Protein AF-G8C880-F1 (afdb_monomer_lite)

Sequence (135 aa):
APTHWAAADLFRANFPAVDLDPDVLYVDAGRILTSAGASAGVDLCLHMVQRDHGAAAAANAAKMAVAPLHRSGGQAQFIIRNQPPASVIGEKTHLSEVLVWIEQNAHRELTLSDIADHAATSIRTLNRRFQAETG

Structure (mmCIF, N/CA/C/O backbone):
data_AF-G8C880-F1
#
_entry.id   AF-G8C880-F1
#
loop_
_atom_site.group_PDB
_atom_site.id
_atom_site.type_symbol
_atom_site.label_atom_id
_atom_site.label_alt_id
_atom_site.label_comp_id
_atom_site.label_asym_id
_atom_site.label_entity_id
_atom_site.label_seq_id
_atom_site.pdbx_PDB_ins_code
_atom_site.Cartn_x
_atom_site.Cartn_y
_atom_site.Cartn_z
_atom_site.occupancy
_atom_site.B_iso_or_equiv
_atom_site.auth_seq_id
_atom_site.auth_comp_id
_atom_site.auth_asym_id
_atom_site.auth_atom_id
_atom_site.pdbx_PDB_model_num
ATOM 1 N N . ALA A 1 1 ? 0.483 -8.484 -4.801 1.00 89.12 1 ALA A N 1
ATOM 2 C CA . ALA A 1 1 ? 0.021 -7.185 -5.342 1.00 89.12 1 ALA A CA 1
ATOM 3 C C . ALA A 1 1 ? -0.899 -6.528 -4.320 1.00 89.12 1 ALA A C 1
ATOM 5 O O . ALA A 1 1 ? -1.662 -7.263 -3.702 1.00 89.12 1 ALA A O 1
ATOM 6 N N . PRO A 1 2 ? -0.849 -5.202 -4.123 1.00 92.69 2 PRO A N 1
ATOM 7 C CA . PRO A 1 2 ? -1.768 -4.507 -3.242 1.00 92.69 2 PRO A CA 1
ATOM 8 C C . PRO A 1 2 ? -3.050 -4.081 -3.950 1.00 92.69 2 PRO A C 1
ATOM 10 O O . PRO A 1 2 ? -3.131 -4.025 -5.177 1.00 92.69 2 PRO A O 1
ATOM 13 N N . THR A 1 3 ? -4.048 -3.752 -3.139 1.00 91.44 3 THR A N 1
ATOM 14 C CA . THR A 1 3 ? -5.278 -3.073 -3.549 1.00 91.44 3 THR A CA 1
ATOM 15 C C . THR A 1 3 ? -5.744 -2.166 -2.414 1.00 91.44 3 THR A C 1
ATOM 17 O O . THR A 1 3 ? -5.234 -2.247 -1.292 1.00 91.44 3 THR A O 1
ATOM 20 N N . HIS A 1 4 ? -6.715 -1.302 -2.688 1.00 91.69 4 HIS A N 1
ATOM 21 C CA . HIS A 1 4 ? -7.321 -0.486 -1.644 1.00 91.69 4 HIS A CA 1
ATOM 22 C C . HIS A 1 4 ? -7.975 -1.382 -0.595 1.00 91.69 4 HIS A C 1
ATOM 24 O O . HIS A 1 4 ? -8.730 -2.287 -0.951 1.00 91.69 4 HIS A O 1
ATOM 30 N N . TRP A 1 5 ? -7.721 -1.117 0.689 1.00 87.38 5 TRP A N 1
ATOM 31 C CA . TRP A 1 5 ? -8.193 -1.957 1.799 1.00 87.38 5 TRP A CA 1
ATOM 32 C C . TRP A 1 5 ? -9.698 -2.263 1.719 1.00 87.38 5 TRP A C 1
ATOM 34 O O . TRP A 1 5 ? -10.103 -3.412 1.861 1.00 87.38 5 TRP A O 1
ATOM 44 N N . ALA A 1 6 ? -10.520 -1.266 1.371 1.00 87.56 6 ALA A N 1
ATOM 45 C CA . ALA A 1 6 ? -11.974 -1.420 1.246 1.00 87.56 6 ALA A CA 1
ATOM 46 C C . ALA A 1 6 ? -12.413 -2.393 0.132 1.00 87.56 6 ALA A C 1
ATOM 48 O O . ALA A 1 6 ? -13.550 -2.853 0.124 1.00 87.56 6 ALA A O 1
ATOM 49 N N . ALA A 1 7 ? -11.530 -2.696 -0.821 1.00 89.25 7 ALA A N 1
ATOM 50 C CA . ALA A 1 7 ? -11.781 -3.623 -1.919 1.00 89.25 7 ALA A CA 1
ATOM 51 C C . ALA A 1 7 ? -11.085 -4.981 -1.724 1.00 89.25 7 ALA A C 1
ATOM 53 O O . ALA A 1 7 ? -11.239 -5.851 -2.579 1.00 89.25 7 ALA A O 1
ATOM 54 N N . ALA A 1 8 ? -10.323 -5.184 -0.642 1.00 90.44 8 ALA A N 1
ATOM 55 C CA . ALA A 1 8 ? -9.471 -6.361 -0.469 1.00 90.44 8 ALA A CA 1
ATOM 56 C C . ALA A 1 8 ? -10.259 -7.680 -0.494 1.00 90.44 8 ALA A C 1
ATOM 58 O O . ALA A 1 8 ? -9.868 -8.616 -1.192 1.00 90.44 8 ALA A O 1
ATOM 59 N N . ASP A 1 9 ? -11.399 -7.743 0.196 1.00 89.62 9 ASP A N 1
ATOM 60 C CA . ASP A 1 9 ? -12.213 -8.963 0.257 1.00 89.62 9 ASP A CA 1
ATOM 61 C C . ASP A 1 9 ? -12.887 -9.274 -1.079 1.00 89.62 9 ASP A C 1
ATOM 63 O O . ASP A 1 9 ? -12.847 -10.412 -1.552 1.00 89.62 9 ASP A O 1
ATOM 67 N N . LEU A 1 10 ? -13.428 -8.246 -1.739 1.00 92.94 10 LEU A N 1
ATOM 68 C CA . LEU A 1 10 ? -13.996 -8.382 -3.079 1.00 92.94 10 LEU A CA 1
ATOM 69 C C . LEU A 1 10 ? -12.929 -8.817 -4.092 1.00 92.94 10 LEU A C 1
ATOM 71 O O . LEU A 1 10 ? -13.195 -9.649 -4.961 1.00 92.94 10 LEU A O 1
ATOM 75 N N . PHE A 1 11 ? -11.719 -8.269 -3.989 1.00 93.62 11 PHE A N 1
ATOM 76 C CA . PHE A 1 11 ? -10.603 -8.634 -4.852 1.00 93.62 11 PHE A CA 1
ATOM 77 C C . PHE A 1 11 ? -10.203 -10.095 -4.634 1.00 93.62 11 PHE A C 1
ATOM 79 O O . PHE A 1 11 ? -10.073 -10.840 -5.601 1.00 93.62 11 PHE A O 1
ATOM 86 N N . ARG A 1 12 ? -10.079 -10.530 -3.376 1.00 93.50 12 ARG A N 1
ATOM 87 C CA . ARG A 1 12 ? -9.735 -11.915 -3.028 1.00 93.50 12 ARG A CA 1
ATOM 88 C C . ARG A 1 12 ? -10.770 -12.914 -3.549 1.00 93.50 12 ARG A C 1
ATOM 90 O O . ARG A 1 12 ? -10.390 -13.967 -4.051 1.00 93.50 12 ARG A O 1
ATOM 97 N N . ALA A 1 13 ? -12.056 -12.571 -3.474 1.00 94.12 13 ALA A N 1
ATOM 98 C CA . ALA A 1 13 ? -13.135 -13.418 -3.978 1.00 94.12 13 ALA A CA 1
ATOM 99 C C . ALA A 1 13 ? -13.106 -13.570 -5.510 1.00 94.12 13 ALA A C 1
ATOM 101 O O . ALA A 1 13 ? -13.308 -14.667 -6.025 1.00 94.12 13 ALA A O 1
ATOM 102 N N . ASN A 1 14 ? -12.839 -12.482 -6.238 1.00 97.38 14 ASN A N 1
ATOM 103 C CA . ASN A 1 14 ? -12.864 -12.483 -7.704 1.00 97.38 14 ASN A CA 1
ATOM 104 C C . ASN A 1 14 ? -11.539 -12.926 -8.345 1.00 97.38 14 ASN A C 1
ATOM 106 O O . ASN A 1 14 ? -11.538 -13.411 -9.476 1.00 97.38 14 ASN A O 1
ATOM 110 N N . PHE A 1 15 ? -10.415 -12.771 -7.643 1.00 95.19 15 PHE A N 1
ATOM 111 C CA . PHE A 1 15 ? -9.071 -13.042 -8.157 1.00 95.19 15 PHE A CA 1
ATOM 112 C C . PHE A 1 15 ? -8.254 -13.925 -7.195 1.00 95.19 15 PHE A C 1
ATOM 114 O O . PHE A 1 15 ? -7.172 -13.525 -6.762 1.00 95.19 15 PHE A O 1
ATOM 121 N N . PRO A 1 16 ? -8.715 -15.150 -6.875 1.00 95.50 16 PRO A N 1
ATOM 122 C CA . PRO A 1 16 ? -8.092 -15.998 -5.850 1.00 95.50 16 PRO A CA 1
ATOM 123 C C . PRO A 1 16 ? -6.674 -16.476 -6.202 1.00 95.50 16 PRO A C 1
ATOM 125 O O . PRO A 1 16 ? -5.938 -16.914 -5.326 1.00 95.50 16 PRO A O 1
ATOM 128 N N . ALA A 1 17 ? -6.283 -16.407 -7.478 1.00 95.88 17 ALA A N 1
ATOM 129 C CA . ALA A 1 17 ? -4.940 -16.766 -7.931 1.00 95.88 17 ALA A CA 1
ATOM 130 C C . ALA A 1 17 ? -3.904 -15.643 -7.733 1.00 95.88 17 ALA A C 1
ATOM 132 O O . ALA A 1 17 ? -2.713 -15.868 -7.940 1.00 95.88 17 ALA A O 1
ATOM 133 N N . VAL A 1 18 ? -4.339 -14.428 -7.382 1.00 93.25 18 VAL A N 1
ATOM 134 C CA . VAL A 1 18 ? -3.431 -13.311 -7.114 1.00 93.25 18 VAL A CA 1
ATOM 135 C C . VAL A 1 18 ? -2.988 -13.377 -5.659 1.00 93.25 18 VAL A C 1
ATOM 137 O O . VAL A 1 18 ? -3.818 -13.349 -4.754 1.00 93.25 18 VAL A O 1
ATOM 140 N N . ASP A 1 19 ? -1.675 -13.395 -5.441 1.00 92.50 19 ASP A N 1
ATOM 141 C CA . ASP A 1 19 ? -1.085 -13.191 -4.120 1.00 92.50 19 ASP A CA 1
ATOM 142 C C . ASP A 1 19 ? -1.326 -11.739 -3.678 1.00 92.50 19 ASP A C 1
ATOM 144 O O . ASP A 1 19 ? -0.641 -10.809 -4.124 1.00 92.50 19 ASP A O 1
ATOM 148 N N . LEU A 1 20 ? -2.404 -11.526 -2.923 1.00 92.31 20 LEU A N 1
ATOM 149 C CA . LEU A 1 20 ? -2.863 -10.212 -2.489 1.00 92.31 20 LEU A CA 1
ATOM 150 C C . LEU A 1 20 ? -2.229 -9.847 -1.145 1.00 92.31 20 LEU A C 1
ATOM 152 O O . LEU A 1 20 ? -2.484 -10.511 -0.143 1.00 92.31 20 LEU A O 1
ATOM 156 N N . ASP A 1 21 ? -1.525 -8.717 -1.121 1.00 89.75 21 ASP A N 1
ATOM 157 C CA . ASP A 1 21 ? -0.987 -8.108 0.096 1.00 89.75 21 ASP A CA 1
ATOM 158 C C . ASP A 1 21 ? -1.644 -6.731 0.305 1.00 89.75 21 ASP A C 1
ATOM 160 O O . ASP A 1 21 ? -1.243 -5.753 -0.332 1.00 89.75 21 ASP A O 1
ATOM 164 N N . PRO A 1 22 ? -2.706 -6.631 1.126 1.00 83.38 22 PRO A N 1
ATOM 165 C CA . PRO A 1 22 ? -3.390 -5.366 1.377 1.00 83.38 22 PRO A CA 1
ATOM 166 C C . PRO A 1 22 ? -2.624 -4.454 2.351 1.00 83.38 22 PRO A C 1
AT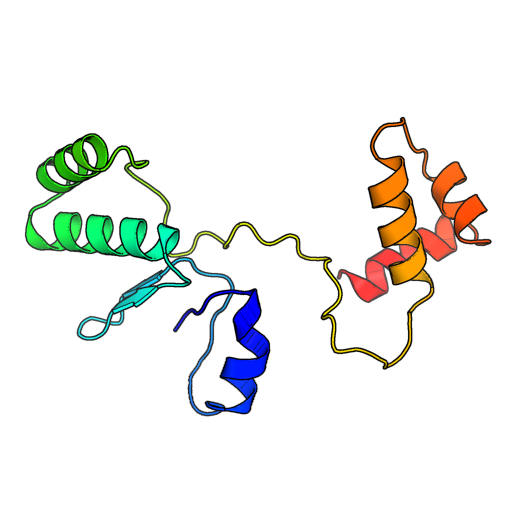OM 168 O O . PRO A 1 22 ? -3.020 -3.304 2.533 1.00 83.38 22 PRO A O 1
ATOM 171 N N . ASP A 1 23 ? -1.539 -4.924 2.968 1.00 83.19 23 ASP A N 1
ATOM 172 C CA . ASP A 1 23 ? -0.799 -4.193 3.997 1.00 83.19 23 ASP A CA 1
ATOM 173 C C . ASP A 1 23 ? 0.393 -3.405 3.431 1.00 83.19 23 ASP A C 1
ATOM 175 O O . ASP A 1 23 ? 1.196 -2.877 4.195 1.00 83.19 23 ASP A O 1
ATOM 179 N N . VAL A 1 24 ? 0.508 -3.2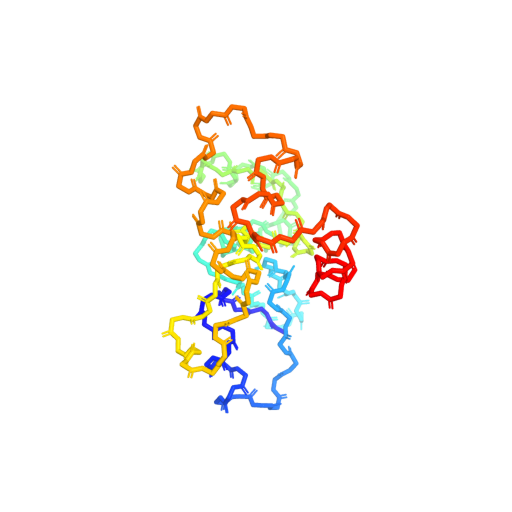62 2.108 1.00 87.44 24 VAL A N 1
ATOM 180 C CA . VAL A 1 24 ? 1.572 -2.475 1.461 1.00 87.44 24 VAL A CA 1
ATOM 181 C C . VAL A 1 24 ? 0.997 -1.381 0.564 1.00 87.44 24 VAL A C 1
ATOM 183 O O . VAL A 1 24 ? -0.050 -1.551 -0.061 1.00 87.44 24 VAL A O 1
ATOM 186 N N . LEU A 1 25 ? 1.674 -0.232 0.485 1.00 89.81 25 LEU A N 1
ATOM 187 C CA . LEU A 1 25 ? 1.258 0.887 -0.369 1.00 89.81 25 LEU A CA 1
ATOM 188 C C . LEU A 1 25 ? 1.456 0.563 -1.849 1.00 89.81 25 LEU A C 1
ATOM 190 O O . LEU A 1 25 ? 0.587 0.846 -2.671 1.00 89.81 25 LEU A O 1
ATOM 194 N N . TYR A 1 26 ? 2.589 -0.029 -2.207 1.00 92.88 26 TYR A N 1
ATOM 195 C CA . TYR A 1 26 ? 2.854 -0.447 -3.576 1.00 92.88 26 TYR A CA 1
ATOM 196 C C . TYR A 1 26 ? 3.827 -1.620 -3.619 1.00 92.88 26 TYR A C 1
ATOM 198 O O . TYR A 1 26 ? 4.631 -1.822 -2.711 1.00 92.88 26 TYR A O 1
ATOM 206 N N . VAL A 1 27 ? 3.771 -2.371 -4.715 1.00 93.88 27 VAL A N 1
ATOM 207 C CA . VAL A 1 27 ? 4.704 -3.454 -5.028 1.00 93.88 27 VAL A CA 1
ATOM 208 C C . VAL A 1 27 ? 5.329 -3.185 -6.387 1.00 93.88 27 VAL A C 1
ATOM 210 O O . VAL A 1 27 ? 4.620 -2.935 -7.366 1.00 93.88 27 VAL A O 1
ATOM 213 N N . ASP A 1 28 ? 6.654 -3.284 -6.441 1.00 93.81 28 ASP A N 1
ATOM 214 C CA . ASP A 1 28 ? 7.433 -3.292 -7.676 1.00 93.81 28 ASP A CA 1
ATOM 215 C C . ASP A 1 28 ? 7.839 -4.732 -8.016 1.00 93.81 28 ASP A C 1
ATOM 217 O O . ASP A 1 28 ? 8.726 -5.300 -7.381 1.00 93.81 28 ASP A O 1
ATOM 221 N N . ALA A 1 29 ? 7.179 -5.332 -9.013 1.00 92.38 29 ALA A N 1
ATOM 222 C CA . ALA A 1 29 ? 7.512 -6.660 -9.538 1.00 92.38 29 ALA A CA 1
ATOM 223 C C . ALA A 1 29 ? 8.348 -6.568 -10.833 1.00 92.38 29 ALA A C 1
ATOM 225 O O . ALA A 1 29 ? 8.239 -7.397 -11.743 1.00 92.38 29 ALA A O 1
ATOM 226 N N . GLY A 1 30 ? 9.157 -5.516 -10.964 1.00 91.94 30 GLY A N 1
ATOM 227 C CA . GLY A 1 30 ? 10.023 -5.262 -12.107 1.00 91.94 30 GLY A CA 1
ATOM 228 C C . GLY A 1 30 ? 9.263 -4.685 -13.297 1.00 91.94 30 GLY A C 1
ATOM 229 O O . GLY A 1 30 ? 9.382 -3.500 -13.585 1.00 91.94 30 GLY A O 1
ATOM 230 N N . ARG A 1 31 ? 8.513 -5.526 -14.021 1.00 93.62 31 ARG A N 1
ATOM 231 C CA . ARG A 1 31 ? 7.758 -5.110 -15.223 1.00 93.62 31 ARG A CA 1
ATOM 232 C C . ARG A 1 31 ? 6.364 -4.581 -14.918 1.00 93.62 31 ARG A C 1
ATOM 234 O O . ARG A 1 31 ? 5.810 -3.842 -15.724 1.00 93.62 31 ARG A O 1
ATOM 241 N N . ILE A 1 32 ? 5.781 -5.026 -13.810 1.00 93.88 32 ILE A N 1
ATOM 242 C CA . ILE A 1 32 ? 4.439 -4.647 -13.384 1.00 93.88 32 ILE A CA 1
ATOM 243 C C . ILE A 1 32 ? 4.565 -4.059 -11.991 1.00 93.88 32 ILE A C 1
ATOM 245 O O . ILE A 1 32 ? 5.116 -4.682 -11.085 1.00 93.88 32 ILE A O 1
ATOM 249 N N . LEU A 1 33 ? 4.059 -2.845 -11.848 1.00 95.00 33 LEU A N 1
ATOM 250 C CA . LEU A 1 33 ? 4.033 -2.118 -10.598 1.00 95.00 33 LEU A CA 1
ATOM 251 C C . LEU A 1 33 ? 2.570 -1.874 -10.237 1.00 95.00 33 LEU A C 1
ATOM 253 O O . LEU A 1 33 ? 1.754 -1.559 -11.102 1.00 95.00 33 LEU A O 1
ATOM 257 N N . THR A 1 34 ? 2.227 -2.077 -8.971 1.00 94.62 34 THR A N 1
ATOM 258 C CA . THR A 1 34 ? 0.838 -2.015 -8.488 1.00 94.62 34 THR A CA 1
ATOM 259 C C . THR A 1 34 ? 0.780 -1.220 -7.196 1.00 94.62 34 THR A C 1
ATOM 261 O O . THR A 1 34 ? 1.689 -1.331 -6.377 1.00 94.62 34 THR A O 1
ATOM 264 N N . SER A 1 35 ? -0.268 -0.416 -7.009 1.00 94.38 35 SER A N 1
ATOM 265 C CA . SER A 1 35 ? -0.464 0.405 -5.812 1.00 94.38 35 SER A CA 1
ATOM 266 C C . SER A 1 35 ? -1.817 0.141 -5.156 1.00 94.38 35 SER A C 1
ATOM 268 O O . SER A 1 35 ? -2.772 -0.303 -5.790 1.00 94.38 35 SER A O 1
ATOM 270 N N . ALA A 1 36 ? -1.901 0.453 -3.868 1.00 91.25 36 ALA A N 1
ATOM 271 C CA . ALA A 1 36 ? -3.079 0.271 -3.038 1.00 91.25 36 ALA A CA 1
ATOM 272 C C . ALA A 1 36 ? -4.169 1.344 -3.227 1.00 91.25 36 ALA A C 1
ATOM 274 O O . ALA A 1 36 ? -5.151 1.368 -2.495 1.00 91.25 36 ALA A O 1
ATOM 275 N N . GLY A 1 37 ? -4.019 2.279 -4.166 1.00 88.88 37 GLY A N 1
ATOM 276 C CA . GLY A 1 37 ? -5.002 3.341 -4.393 1.00 88.88 37 GLY A CA 1
ATOM 277 C C . GLY A 1 37 ? -4.373 4.668 -4.795 1.00 88.88 37 GLY A C 1
ATOM 278 O O . GLY A 1 37 ? -3.201 4.724 -5.155 1.00 88.88 37 GLY A O 1
ATOM 279 N N . ALA A 1 38 ? -5.158 5.747 -4.730 1.00 88.69 38 ALA A N 1
ATOM 280 C CA . ALA A 1 38 ? -4.783 7.047 -5.292 1.00 88.69 38 ALA A CA 1
ATOM 281 C C . ALA A 1 38 ? -3.500 7.630 -4.674 1.00 88.69 38 ALA A C 1
ATOM 283 O O . ALA A 1 38 ? -2.530 7.869 -5.389 1.00 88.69 38 ALA A O 1
ATOM 284 N N . SER A 1 39 ? -3.453 7.807 -3.348 1.00 89.50 39 SER A N 1
ATOM 285 C CA . SER A 1 39 ? -2.267 8.365 -2.678 1.00 89.50 39 SER A CA 1
ATOM 286 C C . SER A 1 39 ? -1.053 7.443 -2.793 1.00 89.50 39 SER A C 1
ATOM 288 O O . SER A 1 39 ? 0.040 7.906 -3.093 1.00 89.50 39 SER A O 1
ATOM 290 N N . ALA A 1 40 ? -1.256 6.132 -2.648 1.00 91.19 40 ALA A N 1
ATOM 291 C CA . ALA A 1 40 ? -0.195 5.146 -2.833 1.00 91.19 40 ALA A CA 1
ATOM 292 C C . ALA A 1 40 ? 0.313 5.077 -4.289 1.00 91.19 40 ALA A C 1
ATOM 294 O O . ALA A 1 40 ? 1.447 4.687 -4.546 1.00 91.19 40 ALA A O 1
ATOM 295 N N . GLY A 1 41 ? -0.515 5.480 -5.258 1.00 93.19 41 GLY A N 1
ATOM 296 C CA . GLY A 1 41 ? -0.121 5.672 -6.650 1.00 93.19 41 GLY A CA 1
ATOM 297 C C . GLY A 1 41 ? 0.851 6.837 -6.826 1.00 93.19 41 GLY A C 1
ATOM 298 O O . GLY A 1 41 ? 1.777 6.723 -7.620 1.00 93.19 41 GLY A O 1
ATOM 299 N N . VAL A 1 42 ? 0.710 7.917 -6.050 1.00 93.94 42 VAL A N 1
ATOM 300 C CA . VAL A 1 42 ? 1.705 9.005 -6.028 1.00 93.94 42 VAL A CA 1
ATOM 301 C C . VAL A 1 42 ? 3.035 8.489 -5.484 1.00 93.94 42 VAL A C 1
ATOM 303 O O . VAL A 1 42 ? 4.073 8.727 -6.100 1.00 93.94 42 VAL A O 1
ATOM 306 N N . ASP A 1 43 ? 2.996 7.723 -4.390 1.00 92.75 43 ASP A N 1
ATOM 307 C CA . ASP A 1 43 ? 4.185 7.084 -3.814 1.00 92.75 43 ASP A CA 1
ATOM 308 C C . ASP A 1 43 ? 4.883 6.172 -4.852 1.00 92.75 43 ASP A C 1
ATOM 310 O O . ASP A 1 43 ? 6.103 6.229 -5.019 1.00 92.75 43 ASP A O 1
ATOM 314 N N . LEU A 1 44 ? 4.107 5.401 -5.627 1.00 94.62 44 LEU A N 1
ATOM 315 C CA . LEU A 1 44 ? 4.615 4.553 -6.710 1.00 94.62 44 LEU A CA 1
ATOM 316 C C . LEU A 1 44 ? 5.231 5.354 -7.868 1.00 94.62 44 LEU A C 1
ATOM 318 O O . LEU A 1 44 ? 6.299 4.999 -8.363 1.00 94.62 44 LEU A O 1
ATOM 322 N N . CYS A 1 45 ? 4.598 6.451 -8.288 1.00 95.38 45 CYS A N 1
ATOM 323 C CA . CYS A 1 45 ? 5.149 7.337 -9.314 1.00 95.38 45 CYS A CA 1
ATOM 324 C C . CYS A 1 45 ? 6.493 7.936 -8.877 1.00 95.38 45 CYS A C 1
ATOM 326 O O . CYS A 1 45 ? 7.434 7.983 -9.668 1.00 95.38 45 CYS A O 1
ATOM 328 N N . LEU A 1 46 ? 6.610 8.368 -7.617 1.00 95.12 46 LEU A N 1
ATOM 329 C CA . LEU A 1 46 ? 7.866 8.900 -7.081 1.00 95.12 46 LEU A CA 1
ATOM 330 C C . LEU A 1 46 ? 8.954 7.822 -6.999 1.00 95.12 46 LEU A C 1
ATOM 332 O O . LEU A 1 46 ? 10.105 8.103 -7.338 1.00 95.12 46 LEU A O 1
ATOM 336 N N . HIS A 1 47 ? 8.591 6.586 -6.639 1.00 94.25 47 HIS A N 1
ATOM 337 C CA . HIS A 1 47 ? 9.491 5.428 -6.703 1.00 94.25 47 HIS A CA 1
ATOM 338 C C . HIS A 1 47 ? 10.011 5.182 -8.127 1.00 94.25 47 HIS A C 1
ATOM 340 O O . HIS A 1 47 ? 11.215 5.013 -8.319 1.00 94.25 47 HIS A O 1
ATOM 346 N N . MET A 1 48 ? 9.140 5.245 -9.140 1.00 95.62 48 MET A N 1
ATOM 347 C CA . MET A 1 48 ? 9.539 5.106 -10.548 1.00 95.62 48 MET A CA 1
ATOM 348 C C . MET A 1 48 ? 10.498 6.219 -10.985 1.00 95.62 48 MET A C 1
ATOM 350 O O . MET A 1 48 ? 11.565 5.932 -11.523 1.00 95.62 48 MET A O 1
ATOM 354 N N . VAL A 1 49 ? 10.184 7.485 -10.683 1.00 96.56 49 VAL A N 1
ATOM 355 C CA . VAL A 1 49 ? 11.080 8.614 -10.996 1.00 96.56 49 VAL A CA 1
ATOM 356 C C . VAL A 1 49 ? 12.436 8.439 -10.315 1.00 96.56 49 VAL A C 1
ATOM 358 O O . VAL A 1 49 ? 13.471 8.698 -10.926 1.00 96.56 49 VAL A O 1
ATOM 361 N N . GLN A 1 50 ? 12.460 7.979 -9.063 1.00 94.38 50 GLN A N 1
ATOM 362 C CA . GLN A 1 50 ? 13.708 7.725 -8.351 1.00 94.38 50 GLN A CA 1
ATOM 363 C C . GLN A 1 50 ? 14.529 6.612 -9.006 1.00 94.38 50 GLN A C 1
ATOM 365 O O . GLN A 1 50 ? 15.752 6.737 -9.093 1.00 94.38 50 GLN A O 1
ATOM 370 N N . ARG A 1 51 ? 13.876 5.541 -9.464 1.00 94.12 51 ARG A N 1
ATOM 371 C CA . ARG A 1 51 ? 14.524 4.409 -10.131 1.00 94.12 51 ARG A CA 1
ATOM 372 C C . ARG A 1 51 ? 15.110 4.799 -11.489 1.00 94.12 51 ARG A C 1
ATOM 374 O O . ARG A 1 51 ? 16.235 4.408 -11.789 1.00 94.12 51 ARG A O 1
ATOM 381 N N . ASP A 1 52 ? 14.380 5.595 -12.261 1.00 96.25 52 ASP A N 1
ATOM 382 C CA . ASP A 1 52 ? 14.739 5.920 -13.644 1.00 96.25 52 ASP A CA 1
ATOM 383 C C . ASP A 1 52 ? 15.649 7.155 -13.751 1.00 96.25 52 ASP A C 1
ATOM 385 O O . ASP A 1 52 ? 16.466 7.261 -14.668 1.00 96.25 52 ASP A O 1
ATOM 389 N N . HIS A 1 53 ? 15.534 8.095 -12.807 1.00 96.75 53 HIS A N 1
ATOM 390 C CA . HIS A 1 53 ? 16.183 9.411 -12.876 1.00 96.75 53 HIS A CA 1
ATOM 391 C C . HIS A 1 53 ? 16.939 9.811 -11.599 1.00 96.75 53 HIS A C 1
ATOM 393 O O . HIS A 1 53 ? 17.516 10.899 -11.527 1.00 96.75 53 HIS A O 1
ATOM 399 N N . GLY A 1 54 ? 16.973 8.940 -10.591 1.00 94.19 54 GLY A N 1
ATOM 400 C CA . GLY A 1 54 ? 17.710 9.152 -9.351 1.00 94.19 54 GLY A CA 1
ATOM 401 C C . GLY A 1 54 ? 16.989 10.022 -8.317 1.00 94.19 54 GLY A C 1
ATOM 402 O O . GLY A 1 54 ? 15.959 10.657 -8.558 1.00 94.19 54 GLY A O 1
ATOM 403 N N . ALA A 1 55 ? 17.571 10.070 -7.117 1.00 91.94 55 ALA A N 1
ATOM 404 C CA . ALA A 1 55 ? 16.953 10.689 -5.943 1.00 91.94 55 ALA A CA 1
ATOM 405 C C . ALA A 1 55 ? 16.694 12.200 -6.093 1.00 91.94 55 ALA A C 1
ATOM 407 O O . ALA A 1 55 ? 15.701 12.705 -5.574 1.00 91.94 55 ALA A O 1
ATOM 408 N N . ALA A 1 56 ? 17.551 12.931 -6.814 1.00 92.69 56 ALA A N 1
ATOM 409 C CA . ALA A 1 56 ? 17.385 14.374 -7.004 1.00 92.69 56 ALA A CA 1
ATOM 410 C C . ALA A 1 56 ? 16.144 14.710 -7.851 1.00 92.69 56 ALA A C 1
ATOM 412 O O . ALA A 1 56 ? 15.397 15.633 -7.515 1.00 92.69 56 ALA A O 1
ATOM 413 N N . ALA A 1 57 ? 15.895 13.937 -8.913 1.00 96.50 57 ALA A N 1
ATOM 414 C CA . ALA A 1 57 ? 14.714 14.096 -9.754 1.00 96.50 57 ALA A CA 1
ATOM 415 C C . ALA A 1 57 ? 13.433 13.761 -8.977 1.00 96.50 57 ALA A C 1
ATOM 417 O O . ALA A 1 57 ? 12.478 14.536 -9.009 1.00 96.50 57 ALA A O 1
ATOM 418 N N . ALA A 1 58 ? 13.443 12.670 -8.203 1.00 94.88 58 ALA A N 1
ATOM 419 C CA . ALA A 1 58 ? 12.320 12.291 -7.348 1.00 94.88 58 ALA A CA 1
ATOM 420 C C . ALA A 1 58 ? 12.020 13.344 -6.269 1.00 94.88 58 ALA A C 1
ATOM 422 O O . ALA A 1 58 ? 10.864 13.703 -6.060 1.00 94.88 58 ALA A O 1
ATOM 423 N N . ALA A 1 59 ? 13.056 13.913 -5.642 1.00 92.50 59 ALA A N 1
ATOM 424 C CA . ALA A 1 59 ? 12.912 15.001 -4.676 1.00 92.50 59 ALA A CA 1
ATOM 425 C C . ALA A 1 59 ? 12.276 16.256 -5.282 1.00 92.50 59 ALA A C 1
ATOM 427 O O . ALA A 1 59 ? 11.469 16.916 -4.626 1.00 92.50 59 ALA A O 1
ATOM 428 N N . ASN A 1 60 ? 12.617 16.589 -6.528 1.00 95.94 60 ASN A N 1
ATOM 429 C CA . ASN A 1 60 ? 11.978 17.693 -7.234 1.00 95.94 60 ASN A CA 1
ATOM 430 C C . ASN A 1 60 ? 10.514 17.371 -7.581 1.00 95.94 60 ASN A C 1
ATOM 432 O O . ASN A 1 60 ? 9.622 18.171 -7.306 1.00 95.94 60 ASN A O 1
ATOM 436 N N . ALA A 1 61 ? 10.252 16.173 -8.110 1.00 96.44 61 ALA A N 1
ATOM 437 C CA . ALA A 1 61 ? 8.904 15.721 -8.447 1.00 96.44 61 ALA A CA 1
ATOM 438 C C . ALA A 1 61 ? 7.970 15.712 -7.225 1.00 96.44 61 ALA A C 1
ATOM 440 O O . ALA A 1 61 ? 6.849 16.205 -7.314 1.00 96.44 61 ALA A O 1
ATOM 441 N N . ALA A 1 62 ? 8.446 15.244 -6.067 1.00 93.94 62 ALA A N 1
ATOM 442 C CA . ALA A 1 62 ? 7.676 15.242 -4.823 1.00 93.94 62 ALA A CA 1
ATOM 443 C C . ALA A 1 62 ? 7.273 16.661 -4.387 1.00 93.94 62 ALA A C 1
ATOM 445 O O . ALA A 1 62 ? 6.122 16.893 -4.024 1.00 93.94 62 ALA A O 1
ATOM 446 N N . LYS A 1 63 ? 8.192 17.634 -4.492 1.00 93.62 63 LYS A N 1
ATOM 447 C CA . LYS A 1 63 ? 7.899 19.048 -4.194 1.00 93.62 63 LYS A CA 1
ATOM 448 C C . LYS A 1 63 ? 6.832 19.613 -5.127 1.00 93.62 63 LYS A C 1
ATOM 450 O O . LYS A 1 63 ? 5.903 20.260 -4.657 1.00 93.62 63 LYS A O 1
ATOM 455 N N . MET A 1 64 ? 6.948 19.344 -6.428 1.00 96.19 64 MET A N 1
ATOM 456 C CA . MET A 1 64 ? 5.972 19.790 -7.429 1.00 96.19 64 MET A CA 1
ATOM 457 C C . MET A 1 64 ? 4.593 19.156 -7.220 1.00 96.19 64 MET A C 1
ATOM 459 O O . MET A 1 64 ? 3.578 19.814 -7.421 1.00 96.19 64 MET A O 1
ATOM 463 N N . ALA A 1 65 ? 4.559 17.896 -6.786 1.00 93.19 65 ALA A N 1
ATOM 464 C CA . ALA A 1 65 ? 3.333 17.169 -6.475 1.00 93.19 65 ALA A CA 1
ATOM 465 C C . ALA A 1 65 ? 2.747 17.511 -5.093 1.00 93.19 65 ALA A C 1
ATOM 467 O O . ALA A 1 65 ? 1.688 16.992 -4.750 1.00 93.19 65 ALA A O 1
ATOM 468 N N . VAL A 1 66 ? 3.422 18.351 -4.294 1.00 93.50 66 VAL A N 1
ATOM 469 C CA . VAL A 1 66 ? 3.053 18.654 -2.898 1.00 93.50 66 VAL A CA 1
ATOM 470 C C . VAL A 1 66 ? 2.858 17.360 -2.091 1.00 93.50 66 VAL A C 1
ATOM 472 O O . VAL A 1 66 ? 1.903 17.188 -1.337 1.00 93.50 66 VAL A O 1
ATOM 475 N N . ALA A 1 67 ? 3.779 16.418 -2.284 1.00 89.50 67 ALA A N 1
ATOM 476 C CA . ALA A 1 67 ? 3.741 15.090 -1.695 1.00 89.50 67 ALA A CA 1
ATOM 477 C C . ALA A 1 67 ? 4.970 14.850 -0.801 1.00 89.50 67 ALA A C 1
ATOM 479 O O . ALA A 1 67 ? 6.041 15.422 -1.045 1.00 89.50 67 ALA A O 1
ATOM 480 N N . PRO A 1 68 ? 4.858 13.999 0.235 1.00 83.56 68 PRO A N 1
ATOM 481 C CA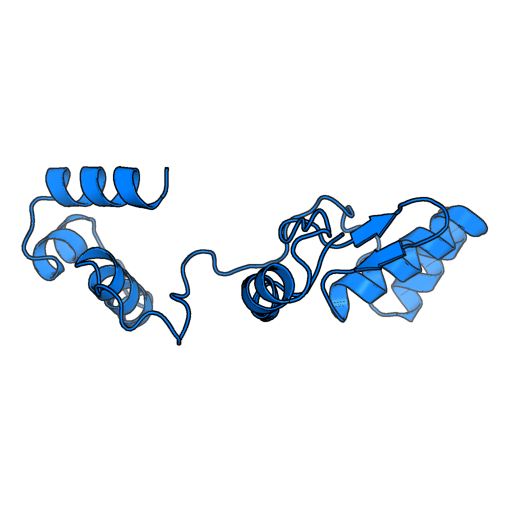 . PRO A 1 68 ? 6.022 13.560 0.991 1.00 83.56 68 PRO A CA 1
ATOM 482 C C . PRO A 1 68 ? 6.990 12.800 0.075 1.00 83.56 68 PRO A C 1
ATOM 484 O O . PRO A 1 68 ? 6.577 11.974 -0.731 1.00 83.56 68 PRO A O 1
ATOM 487 N N . LEU A 1 69 ? 8.292 13.061 0.217 1.00 73.25 69 LEU A N 1
ATOM 488 C CA . LEU A 1 69 ? 9.316 12.417 -0.613 1.00 73.25 69 LEU A CA 1
ATOM 489 C C . LEU A 1 69 ? 9.434 10.911 -0.350 1.00 73.25 69 LEU A C 1
ATOM 491 O O . LEU A 1 69 ? 9.777 10.157 -1.255 1.00 73.25 69 LEU A O 1
ATOM 495 N N . HIS A 1 70 ? 9.195 10.468 0.885 1.00 69.00 70 HIS A N 1
ATOM 496 C CA . HIS A 1 70 ? 9.373 9.067 1.233 1.00 69.00 70 HIS A CA 1
ATOM 497 C C . HIS A 1 70 ? 8.237 8.539 2.098 1.00 69.00 70 HIS A C 1
ATOM 499 O O . HIS A 1 70 ? 8.084 8.909 3.262 1.00 69.00 70 HIS A O 1
ATOM 505 N N . ARG A 1 71 ? 7.492 7.611 1.509 1.00 73.12 71 ARG A N 1
ATOM 506 C CA . ARG A 1 71 ? 6.719 6.582 2.194 1.00 73.12 71 ARG A CA 1
ATOM 507 C C . ARG A 1 71 ? 7.190 5.269 1.590 1.00 73.12 71 ARG A C 1
ATOM 509 O O . ARG A 1 71 ? 7.147 5.102 0.370 1.00 73.12 71 ARG A O 1
ATOM 516 N N . SER A 1 72 ? 7.767 4.392 2.405 1.00 70.81 72 SER A N 1
ATOM 517 C CA . SER A 1 72 ? 8.303 3.130 1.895 1.00 70.81 72 SER A CA 1
ATOM 518 C C . SER A 1 72 ? 7.157 2.281 1.339 1.00 70.81 72 SER A C 1
ATOM 520 O O . SER A 1 72 ? 6.065 2.272 1.901 1.00 70.81 72 SER A O 1
ATOM 522 N N . GLY A 1 73 ? 7.377 1.560 0.234 1.00 60.25 73 GLY A N 1
ATOM 523 C CA . GLY A 1 73 ? 6.323 0.732 -0.376 1.00 60.25 73 GLY A CA 1
ATOM 524 C C . GLY A 1 73 ? 5.744 -0.313 0.578 1.00 60.25 73 GLY A C 1
ATOM 525 O O . GLY A 1 73 ? 4.541 -0.546 0.564 1.00 60.25 73 GLY A O 1
ATOM 526 N N . GLY A 1 74 ? 6.579 -0.855 1.473 1.00 62.59 74 GLY A N 1
ATOM 527 C CA . GLY A 1 74 ? 6.175 -1.779 2.538 1.00 62.59 74 GLY A CA 1
ATOM 528 C C . GLY A 1 74 ? 5.527 -1.121 3.761 1.00 62.59 74 GLY A C 1
ATOM 529 O O . GLY A 1 74 ? 5.280 -1.798 4.753 1.00 62.59 74 GLY A O 1
ATOM 530 N N . GLN A 1 75 ? 5.292 0.193 3.742 1.00 73.56 75 GLN A N 1
ATOM 531 C CA . GLN A 1 75 ? 4.498 0.843 4.776 1.00 73.56 75 GLN A CA 1
ATOM 532 C C . GLN A 1 75 ? 3.041 0.374 4.670 1.00 73.56 75 GLN A C 1
ATOM 534 O O . GLN A 1 75 ? 2.491 0.278 3.575 1.00 73.56 75 GLN A O 1
ATOM 539 N N . ALA A 1 76 ? 2.399 0.154 5.818 1.00 68.31 76 ALA A N 1
ATOM 540 C CA . ALA A 1 76 ? 0.973 -0.133 5.865 1.00 68.31 76 ALA A CA 1
ATOM 541 C C . ALA A 1 76 ? 0.129 1.036 5.347 1.00 68.31 76 ALA A C 1
ATOM 543 O O . ALA A 1 76 ? 0.440 2.214 5.571 1.00 68.31 76 ALA A O 1
ATOM 544 N N . GLN A 1 77 ? -0.984 0.706 4.690 1.00 64.19 77 GLN A N 1
ATOM 545 C CA . GLN A 1 77 ? -2.053 1.673 4.467 1.00 64.19 77 GLN A CA 1
ATOM 546 C C . GLN A 1 77 ? -2.526 2.217 5.827 1.00 64.19 77 GLN A C 1
ATOM 548 O O . GLN A 1 77 ? -2.531 1.501 6.831 1.00 64.19 77 GLN A O 1
ATOM 553 N N . PHE A 1 78 ? -2.934 3.488 5.870 1.00 61.09 78 PHE A N 1
ATOM 554 C CA . PHE A 1 78 ? -3.615 4.038 7.043 1.00 61.09 78 PHE A CA 1
ATOM 555 C C . PHE A 1 78 ? -5.012 3.412 7.124 1.00 61.09 78 PHE A C 1
ATOM 557 O O . PHE A 1 78 ? -5.981 3.960 6.605 1.00 61.09 78 PHE A O 1
ATOM 564 N N . ILE A 1 79 ? -5.085 2.218 7.705 1.00 54.50 79 ILE A N 1
ATOM 565 C CA . ILE A 1 79 ? -6.312 1.447 7.879 1.00 54.50 79 ILE A CA 1
ATOM 566 C C . ILE A 1 79 ? -6.759 1.627 9.327 1.00 54.50 79 ILE A C 1
ATOM 568 O O . ILE A 1 79 ? -5.986 1.387 10.258 1.00 54.50 79 ILE A O 1
ATOM 572 N N . ILE A 1 80 ? -8.023 1.992 9.532 1.00 53.97 80 ILE A N 1
ATOM 573 C CA . ILE A 1 80 ? -8.681 1.758 10.818 1.00 53.97 80 ILE A CA 1
ATOM 574 C C . ILE A 1 80 ? -8.918 0.247 10.885 1.00 53.97 80 ILE A C 1
ATOM 576 O O . ILE A 1 80 ? -9.882 -0.257 10.316 1.00 53.97 80 ILE A O 1
ATOM 580 N N . ARG A 1 81 ? -8.000 -0.498 11.517 1.00 50.34 81 ARG A N 1
ATOM 581 C CA . ARG A 1 81 ? -7.988 -1.979 11.537 1.00 50.34 81 ARG A CA 1
ATOM 582 C C . ARG A 1 81 ? -9.221 -2.641 12.173 1.00 50.34 81 ARG A C 1
ATOM 584 O O . ARG A 1 81 ? -9.316 -3.858 12.149 1.00 50.34 81 ARG A O 1
ATOM 591 N N . ASN A 1 82 ? -10.181 -1.857 12.661 1.00 49.41 82 ASN A N 1
ATOM 592 C CA . ASN A 1 82 ? -11.347 -2.327 13.404 1.00 49.41 82 ASN A CA 1
ATOM 593 C C . ASN A 1 82 ? -12.686 -1.830 12.843 1.00 49.41 82 ASN A C 1
ATOM 595 O O . ASN A 1 82 ? -13.666 -1.812 13.582 1.00 49.41 82 ASN A O 1
ATOM 599 N N . GLN A 1 83 ? -12.769 -1.412 11.576 1.00 46.81 83 GLN A N 1
ATOM 600 C CA . GLN A 1 83 ? -14.084 -1.132 10.997 1.00 46.81 83 GLN A CA 1
ATOM 601 C C . GLN A 1 83 ? -14.709 -2.459 10.536 1.00 46.81 83 GLN A C 1
ATOM 603 O O . GLN A 1 83 ? -14.205 -3.047 9.575 1.00 46.81 83 GLN A O 1
ATOM 608 N N . PRO A 1 84 ? -15.751 -2.985 11.214 1.00 43.81 84 PRO A N 1
ATOM 609 C CA . PRO A 1 84 ? -16.369 -4.235 10.795 1.00 43.81 84 PRO A CA 1
ATOM 610 C C . PRO A 1 84 ? -16.867 -4.089 9.348 1.00 43.81 84 PRO A C 1
ATOM 612 O O . PRO A 1 84 ? -17.436 -3.043 9.008 1.00 43.81 84 PRO A O 1
ATOM 615 N N . PRO A 1 85 ? -16.668 -5.097 8.477 1.00 43.62 85 PRO A N 1
ATOM 616 C CA . PRO A 1 85 ? -17.197 -5.046 7.125 1.00 43.62 85 PRO A CA 1
ATOM 617 C C . PRO A 1 85 ? -18.713 -4.860 7.188 1.00 43.62 85 PRO A C 1
ATOM 619 O O . PRO A 1 85 ? -19.406 -5.590 7.899 1.00 43.62 85 PRO A O 1
ATOM 622 N N . ALA A 1 86 ? -19.246 -3.928 6.396 1.00 46.16 86 ALA A N 1
ATOM 623 C CA . ALA A 1 86 ? -20.685 -3.659 6.307 1.00 46.16 86 ALA A CA 1
ATOM 624 C C . ALA A 1 86 ? -21.530 -4.891 5.896 1.00 46.16 86 ALA A C 1
ATOM 626 O O . ALA A 1 86 ? -22.755 -4.847 5.962 1.00 46.16 86 ALA A O 1
ATOM 627 N N . SER A 1 87 ? -20.894 -5.992 5.476 1.00 36.19 87 SER A N 1
ATOM 628 C CA . SER A 1 87 ? -21.527 -7.230 5.016 1.00 36.19 87 SER A CA 1
ATOM 629 C C . SER A 1 87 ? -21.501 -8.393 6.016 1.00 36.19 87 SER A C 1
ATOM 631 O O . SER A 1 87 ? -22.013 -9.463 5.689 1.00 36.19 87 SER A O 1
ATOM 633 N N . VAL A 1 88 ? -20.956 -8.235 7.226 1.00 40.81 88 VAL A N 1
ATOM 634 C CA . VAL A 1 88 ? -21.033 -9.294 8.244 1.00 40.81 88 VAL A CA 1
ATOM 635 C C . VAL A 1 88 ? -22.319 -9.120 9.059 1.00 40.81 88 VAL A C 1
ATOM 637 O O . VAL A 1 88 ? -22.345 -8.539 10.136 1.00 40.81 88 VAL A O 1
ATOM 640 N N . ILE A 1 89 ? -23.412 -9.686 8.539 1.00 42.72 89 ILE A N 1
ATOM 641 C CA . ILE A 1 89 ? -24.620 -10.043 9.315 1.00 42.72 89 ILE A CA 1
ATOM 642 C C . ILE A 1 89 ? -24.369 -11.375 10.076 1.00 42.72 89 ILE A C 1
ATOM 644 O O . ILE A 1 89 ? -25.289 -12.107 10.423 1.00 42.72 89 ILE A O 1
ATOM 648 N N . GLY A 1 90 ? -23.102 -11.737 10.298 1.00 40.12 90 GLY A N 1
ATOM 649 C CA . GLY A 1 90 ? -22.668 -12.968 10.953 1.00 40.12 90 GLY A CA 1
ATOM 650 C C . GLY A 1 90 ? -22.029 -12.642 12.293 1.00 40.12 90 GLY A C 1
ATOM 651 O O . GLY A 1 90 ? -20.882 -12.230 12.330 1.00 40.12 90 GLY A O 1
ATOM 652 N N . GLU A 1 91 ? -22.803 -12.808 13.362 1.00 42.75 91 GLU A N 1
ATOM 653 C CA . GLU A 1 91 ? -22.404 -12.615 14.761 1.00 42.75 91 GLU A CA 1
ATOM 654 C C . GLU A 1 91 ? -21.779 -11.246 15.055 1.00 42.75 91 GLU A C 1
ATOM 656 O O . GLU A 1 91 ? -20.566 -11.058 15.041 1.00 42.75 91 GLU A O 1
ATOM 661 N N . LYS A 1 92 ? -22.631 -10.282 15.430 1.00 47.81 92 LYS A N 1
ATOM 662 C CA . LYS A 1 92 ? -22.186 -9.175 16.279 1.00 47.81 92 LYS A CA 1
ATOM 663 C C . LYS A 1 92 ? -21.515 -9.788 17.508 1.00 47.81 92 LYS A C 1
ATOM 665 O O . LYS A 1 92 ? -22.203 -10.276 18.408 1.00 47.81 92 LYS A O 1
ATOM 670 N N . THR A 1 93 ? -20.187 -9.829 17.538 1.00 58.25 93 THR A N 1
ATOM 671 C CA . THR A 1 93 ? -19.489 -10.208 18.757 1.00 58.25 93 THR A CA 1
ATOM 672 C C . THR A 1 93 ? -19.766 -9.122 19.785 1.00 58.25 93 THR A C 1
ATOM 674 O O . THR A 1 93 ? -19.858 -7.933 19.480 1.00 58.25 93 THR A O 1
ATOM 677 N N . HIS A 1 94 ? -19.888 -9.516 21.046 1.00 66.19 94 HIS A N 1
ATOM 678 C CA . HIS A 1 94 ? -20.070 -8.566 22.141 1.00 66.19 94 HIS A CA 1
ATOM 679 C C . HIS A 1 94 ? -18.921 -7.529 22.206 1.00 66.19 94 HIS A C 1
ATOM 681 O O . HIS A 1 94 ? -19.060 -6.494 22.850 1.00 66.19 94 HIS A O 1
ATOM 687 N N . LEU A 1 95 ? -17.777 -7.793 21.557 1.00 75.12 95 LEU A N 1
ATOM 688 C CA . LEU A 1 95 ? -16.663 -6.856 21.435 1.00 75.12 95 LEU A CA 1
ATOM 689 C C . LEU A 1 95 ? -16.893 -5.778 20.366 1.00 75.12 95 LEU A C 1
ATOM 691 O O . LEU A 1 95 ? -16.515 -4.629 20.587 1.00 75.12 95 LEU A O 1
ATOM 695 N N . SER A 1 96 ? -17.541 -6.099 19.241 1.00 73.50 96 SER A N 1
ATOM 696 C CA . SER A 1 96 ? -17.789 -5.112 18.181 1.00 73.50 96 SER A CA 1
ATOM 697 C C . SER A 1 96 ? -18.726 -3.997 18.659 1.00 73.50 96 SER A C 1
ATOM 699 O O . SER A 1 96 ? -18.491 -2.829 18.364 1.00 73.50 96 SER A O 1
ATOM 701 N N . GLU A 1 97 ? -19.733 -4.323 19.474 1.00 79.81 97 GLU A N 1
ATOM 702 C CA . GLU A 1 97 ? -20.618 -3.319 20.090 1.00 79.81 97 GLU A CA 1
ATOM 703 C C . GLU A 1 97 ? -19.868 -2.412 21.079 1.00 79.81 97 GLU A C 1
ATOM 705 O O . GLU A 1 97 ? -20.075 -1.198 21.097 1.00 79.81 97 GLU A O 1
ATOM 710 N N . VAL A 1 98 ? -18.928 -2.981 21.839 1.00 86.69 98 VAL A N 1
ATOM 711 C CA . VAL A 1 98 ? -18.075 -2.230 22.771 1.00 86.69 98 VAL A CA 1
ATOM 712 C C . VAL A 1 98 ? -17.130 -1.289 22.023 1.00 86.69 98 VAL A C 1
ATOM 714 O O . VAL A 1 98 ? -16.955 -0.150 22.447 1.00 86.69 98 VAL A O 1
ATOM 717 N N . LEU A 1 99 ? -16.556 -1.717 20.894 1.00 84.69 99 LEU A N 1
ATOM 718 C CA . LEU A 1 99 ? -15.697 -0.870 20.059 1.00 84.69 99 LEU A CA 1
ATOM 719 C C . LEU A 1 99 ? -16.460 0.323 19.473 1.00 84.69 99 LEU A C 1
ATOM 721 O O . LEU A 1 99 ? -15.964 1.446 19.537 1.00 84.69 99 LEU A O 1
ATOM 725 N N . VAL A 1 100 ? -17.684 0.100 18.983 1.00 83.81 100 VAL A N 1
ATOM 726 C CA . VAL A 1 100 ? -18.558 1.183 18.498 1.00 83.81 100 VAL A CA 1
ATOM 727 C C . VAL A 1 100 ? -18.864 2.176 19.619 1.00 83.81 100 VAL A C 1
ATOM 729 O O . VAL A 1 100 ? -18.804 3.389 19.412 1.00 83.81 100 VAL A O 1
ATOM 732 N N . TRP A 1 101 ? -19.152 1.688 20.826 1.00 89.38 101 TRP A N 1
ATOM 733 C CA . TRP A 1 101 ? -19.394 2.566 21.966 1.00 89.38 101 TRP A CA 1
ATOM 734 C C . TRP A 1 101 ? -18.148 3.358 22.373 1.00 89.38 101 TRP A C 1
ATOM 736 O O . TRP A 1 101 ? -18.262 4.553 22.648 1.00 89.38 101 TRP A O 1
ATOM 746 N N . ILE A 1 102 ? -16.963 2.736 22.382 1.00 90.50 102 ILE A N 1
ATOM 747 C CA . ILE A 1 102 ? -15.696 3.431 22.656 1.00 90.50 102 ILE A CA 1
ATOM 748 C C . ILE A 1 102 ? -15.498 4.557 21.643 1.00 90.50 102 ILE A C 1
ATOM 750 O O . ILE A 1 102 ? -15.217 5.677 22.052 1.00 90.50 102 ILE A O 1
ATOM 754 N N . GLU A 1 103 ? -15.696 4.296 20.350 1.00 87.00 103 GLU A N 1
ATOM 755 C CA . GLU A 1 103 ? -15.543 5.301 19.291 1.00 87.00 103 GLU A CA 1
ATOM 756 C C . GLU A 1 103 ? -16.503 6.486 19.486 1.00 87.00 103 GLU A C 1
ATOM 758 O O . GLU A 1 103 ? -16.085 7.644 19.454 1.00 87.00 103 GLU A O 1
ATOM 763 N N . GLN A 1 104 ? -17.772 6.211 19.802 1.00 88.50 104 GLN A N 1
ATOM 764 C CA . GLN A 1 104 ? -18.775 7.243 20.093 1.00 88.50 104 GLN A CA 1
ATOM 765 C C . GLN A 1 104 ? -18.454 8.053 21.359 1.00 88.50 104 GLN A C 1
ATOM 767 O O . GLN A 1 104 ? -18.832 9.222 21.467 1.00 88.50 104 GLN A O 1
ATOM 772 N N . ASN A 1 105 ? -17.741 7.456 22.315 1.00 91.31 105 ASN A N 1
ATOM 773 C CA . ASN A 1 105 ? -17.399 8.068 23.596 1.00 91.31 105 ASN A CA 1
ATOM 774 C C . ASN A 1 105 ? -15.931 8.518 23.690 1.00 91.31 105 ASN A C 1
ATOM 776 O O . ASN A 1 105 ? -15.532 9.019 24.734 1.00 91.31 105 ASN A O 1
ATOM 780 N N . ALA A 1 106 ? -15.132 8.418 22.623 1.00 89.38 106 ALA A N 1
ATOM 781 C CA . ALA A 1 106 ? -13.693 8.718 22.640 1.00 89.38 106 ALA A CA 1
ATOM 782 C C . ALA A 1 106 ? -13.360 10.198 22.916 1.00 89.38 106 ALA A C 1
ATOM 784 O O . ALA A 1 106 ? -12.207 10.555 23.138 1.00 89.38 106 ALA A O 1
ATOM 785 N N . HIS A 1 107 ? -14.374 11.066 22.921 1.00 90.31 107 HIS A N 1
ATOM 786 C CA . HIS A 1 107 ? -14.274 12.468 23.321 1.00 90.31 107 HIS A CA 1
ATOM 787 C C . HIS A 1 107 ? -14.126 12.664 24.843 1.00 90.31 107 HIS A C 1
ATOM 789 O O . HIS A 1 107 ? -13.917 13.793 25.287 1.00 90.31 107 HIS A O 1
ATOM 795 N N . ARG A 1 108 ? -14.249 11.597 25.646 1.00 92.25 108 ARG A N 1
ATOM 796 C CA . ARG A 1 108 ? -14.043 11.611 27.102 1.00 92.25 108 ARG A CA 1
ATOM 797 C C . ARG A 1 108 ? -12.895 10.683 27.502 1.00 92.25 108 ARG A C 1
ATOM 799 O O . ARG A 1 108 ? -12.561 9.749 26.776 1.00 92.25 108 ARG A O 1
ATOM 806 N N . GLU A 1 109 ? -12.335 10.897 28.689 1.00 90.94 109 GLU A N 1
ATOM 807 C CA . GLU A 1 109 ? -11.408 9.933 29.286 1.00 90.94 109 GLU A CA 1
ATOM 808 C C . GLU A 1 109 ? -12.179 8.665 29.677 1.00 90.94 109 GLU A C 1
ATOM 810 O O . GLU A 1 109 ? -13.071 8.700 30.522 1.00 90.94 109 GLU A O 1
ATOM 815 N N . LEU A 1 110 ? -11.867 7.551 29.015 1.00 92.62 110 LEU A N 1
ATOM 816 C CA . LEU A 1 110 ? -12.453 6.237 29.275 1.00 92.62 110 LEU A CA 1
ATOM 817 C C . LEU A 1 110 ? -11.471 5.388 30.080 1.00 92.62 110 LEU A C 1
ATOM 819 O O . LEU A 1 110 ? -10.347 5.145 29.637 1.00 92.62 110 LEU A O 1
ATOM 823 N N . THR A 1 111 ? -11.900 4.882 31.232 1.00 94.00 111 THR A N 1
ATOM 824 C CA . THR A 1 111 ? -11.141 3.888 31.995 1.00 94.00 111 THR A CA 1
ATOM 825 C C . THR A 1 111 ? -11.487 2.468 31.549 1.00 94.00 111 THR A C 1
ATOM 827 O O . THR A 1 111 ? -12.543 2.204 30.971 1.00 94.00 111 THR A O 1
ATOM 830 N N . LEU A 1 112 ? -10.619 1.502 31.872 1.00 90.12 112 LEU A N 1
ATOM 831 C CA . LEU A 1 112 ? -10.930 0.081 31.670 1.00 90.12 112 LEU A CA 1
ATOM 832 C C . LEU A 1 112 ? -12.179 -0.362 32.446 1.00 90.12 112 LEU A C 1
ATOM 834 O O . LEU A 1 112 ? -12.848 -1.294 32.005 1.00 90.12 112 LEU A O 1
ATOM 838 N N . SER A 1 113 ? -12.492 0.292 33.572 1.00 92.56 113 SER A N 1
ATOM 839 C CA . SER A 1 113 ? -13.723 0.018 34.319 1.00 92.56 113 SER A CA 1
ATOM 840 C C . SER A 1 113 ? -14.943 0.452 33.518 1.00 92.56 113 SER A C 1
ATOM 842 O O . SER A 1 113 ? -15.832 -0.363 33.320 1.00 92.56 113 SER A O 1
ATOM 844 N N . ASP A 1 114 ? -14.938 1.664 32.954 1.00 93.50 114 ASP A N 1
ATOM 845 C CA . ASP A 1 114 ? -16.069 2.181 32.167 1.00 93.50 114 ASP A CA 1
ATOM 846 C C . ASP A 1 114 ? -16.401 1.272 30.977 1.00 93.50 114 ASP A C 1
ATOM 848 O O . ASP A 1 114 ? -17.566 1.025 30.662 1.00 93.50 114 ASP A O 1
ATOM 852 N N . ILE A 1 115 ? -15.361 0.752 30.320 1.00 92.81 115 ILE A N 1
ATOM 853 C CA . ILE A 1 115 ? -15.508 -0.164 29.186 1.00 92.81 115 ILE A CA 1
ATOM 854 C C . ILE A 1 115 ? -16.035 -1.525 29.661 1.00 92.81 115 ILE A C 1
ATOM 856 O O . ILE A 1 115 ? -16.903 -2.108 29.014 1.00 92.81 115 ILE A O 1
ATOM 860 N N . ALA A 1 116 ? -15.530 -2.040 30.784 1.00 91.44 116 ALA A N 1
ATOM 861 C CA . ALA A 1 116 ? -15.961 -3.314 31.354 1.00 91.44 116 ALA A CA 1
ATOM 862 C C . ALA A 1 116 ? -17.418 -3.265 31.849 1.00 91.44 116 ALA A C 1
ATOM 864 O O . ALA A 1 116 ? -18.180 -4.200 31.593 1.00 91.44 116 ALA A O 1
ATOM 865 N N . ASP A 1 117 ? -17.814 -2.151 32.465 1.00 91.75 117 ASP A N 1
ATOM 866 C CA . ASP A 1 117 ? -19.172 -1.891 32.937 1.00 91.75 117 ASP A CA 1
ATOM 867 C C . ASP A 1 117 ? -20.149 -1.796 31.761 1.00 91.75 117 ASP A C 1
ATOM 869 O O . ASP A 1 117 ? -21.188 -2.458 31.768 1.00 91.75 117 ASP A O 1
ATOM 873 N N . HIS A 1 118 ? -19.791 -1.061 30.699 1.00 90.75 118 HIS A N 1
ATOM 874 C CA . HIS A 1 118 ? -20.593 -1.026 29.472 1.00 90.75 118 HIS A CA 1
ATOM 875 C C . HIS A 1 118 ? -20.713 -2.413 28.825 1.00 90.75 118 HIS A C 1
ATOM 877 O O . HIS A 1 118 ? -21.784 -2.808 28.369 1.00 90.75 118 HIS A O 1
ATOM 883 N N . ALA A 1 119 ? -19.622 -3.178 28.834 1.00 88.94 119 ALA A N 1
ATOM 884 C CA . ALA A 1 119 ? -19.567 -4.529 28.299 1.00 88.94 119 ALA A CA 1
ATOM 885 C C . ALA A 1 119 ? -20.175 -5.601 29.234 1.00 88.94 119 ALA A C 1
ATOM 887 O O . ALA A 1 119 ? -20.047 -6.791 28.932 1.00 88.94 119 ALA A O 1
ATOM 888 N N . ALA A 1 120 ? -20.780 -5.213 30.367 1.00 90.00 120 ALA A N 1
ATOM 889 C CA . ALA A 1 120 ? -21.359 -6.106 31.375 1.00 90.00 120 ALA A CA 1
ATOM 890 C C . ALA A 1 120 ? -20.442 -7.293 31.744 1.00 90.00 120 ALA A C 1
ATOM 892 O O . ALA A 1 120 ? -20.872 -8.441 31.879 1.00 90.00 120 ALA A O 1
ATOM 893 N N . THR A 1 121 ? -19.140 -7.029 31.861 1.00 89.50 121 THR A N 1
ATOM 894 C CA . THR A 1 121 ? -18.108 -8.054 32.026 1.00 89.50 121 THR A CA 1
ATOM 895 C C . THR A 1 121 ? -17.020 -7.577 32.979 1.00 89.50 121 THR A C 1
ATOM 897 O O . THR A 1 121 ? -16.882 -6.393 33.250 1.00 89.50 121 THR A O 1
ATOM 900 N N . SER A 1 122 ? -16.192 -8.489 33.488 1.00 92.06 122 SER A N 1
ATOM 901 C CA . SER A 1 122 ? -15.013 -8.081 34.256 1.00 92.06 122 SER A CA 1
ATOM 902 C C . SER A 1 122 ? -13.893 -7.594 33.337 1.00 92.06 122 SER A C 1
ATOM 904 O O . SER A 1 122 ? -13.711 -8.135 32.245 1.00 92.06 122 SER A O 1
ATOM 906 N N . ILE A 1 123 ? -13.052 -6.670 33.818 1.00 92.62 123 ILE A N 1
ATOM 907 C CA . ILE A 1 123 ? -11.847 -6.197 33.101 1.00 92.62 123 ILE A CA 1
ATOM 908 C C . ILE A 1 123 ? -10.980 -7.376 32.627 1.00 92.62 123 ILE A C 1
ATOM 910 O O . ILE A 1 1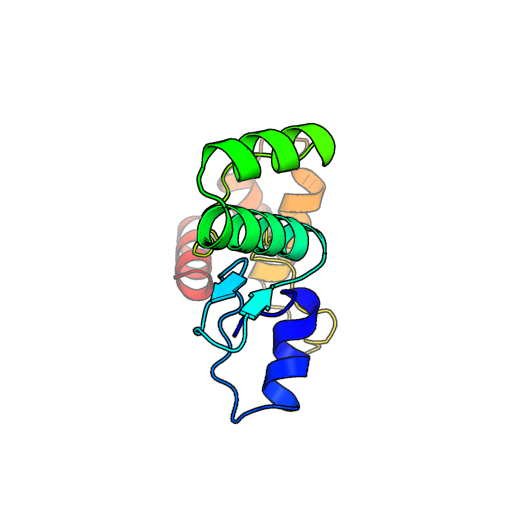23 ? -10.477 -7.389 31.508 1.00 92.62 123 ILE A O 1
ATOM 914 N N . ARG A 1 124 ? -10.847 -8.426 33.448 1.00 91.25 124 ARG A N 1
ATOM 915 C CA . ARG A 1 124 ? -10.113 -9.649 33.083 1.00 91.25 124 ARG A CA 1
ATOM 916 C C . ARG A 1 124 ? -10.720 -10.351 31.865 1.00 91.25 124 ARG A C 1
ATOM 918 O O . ARG A 1 124 ? -9.989 -10.811 30.992 1.00 91.25 124 ARG A O 1
ATOM 925 N N . THR A 1 125 ? -12.043 -10.482 31.830 1.00 87.31 125 THR A N 1
ATOM 926 C CA . THR A 1 125 ? -12.750 -11.132 30.719 1.00 87.31 125 THR A CA 1
ATOM 927 C C . THR A 1 125 ? -12.726 -10.257 29.473 1.00 87.31 125 THR A C 1
ATOM 929 O O . THR A 1 125 ? -12.539 -10.789 28.382 1.00 87.31 125 THR A O 1
ATOM 932 N N . LEU A 1 126 ? -12.849 -8.937 29.638 1.00 87.38 126 LEU A N 1
ATOM 933 C CA . LEU A 1 126 ? -12.678 -7.954 28.573 1.00 87.38 126 LEU A CA 1
ATOM 934 C C . LEU A 1 126 ? -11.291 -8.083 27.929 1.00 87.38 126 LEU A C 1
ATOM 936 O O . LEU A 1 126 ? -11.211 -8.331 26.732 1.00 87.38 126 LEU A O 1
ATOM 940 N N . ASN A 1 127 ? -10.217 -8.036 28.725 1.00 87.56 127 ASN A N 1
ATOM 941 C CA . ASN A 1 127 ? -8.844 -8.181 28.233 1.00 87.56 127 ASN A CA 1
ATOM 942 C C . ASN A 1 127 ? -8.628 -9.504 27.498 1.00 87.56 127 ASN A C 1
ATOM 944 O O . ASN A 1 127 ? -8.063 -9.509 26.411 1.00 87.56 127 ASN A O 1
ATOM 948 N N . ARG A 1 128 ? -9.114 -10.624 28.052 1.00 85.00 128 ARG A N 1
ATOM 949 C CA . ARG A 1 128 ? -8.995 -11.937 27.398 1.00 85.00 128 ARG A CA 1
ATOM 950 C C . ARG A 1 128 ? -9.713 -11.975 26.044 1.00 85.00 128 ARG A C 1
ATOM 952 O O . ARG A 1 128 ? -9.211 -12.605 25.123 1.00 85.00 128 ARG A O 1
ATOM 959 N N . ARG A 1 129 ? -10.885 -11.340 25.933 1.00 80.25 129 ARG A N 1
ATOM 960 C CA . ARG A 1 129 ? -11.650 -11.261 24.676 1.00 80.25 129 ARG A CA 1
ATOM 961 C C . ARG A 1 129 ? -10.954 -10.374 23.652 1.00 80.25 129 ARG A C 1
ATOM 963 O O . ARG A 1 129 ? -10.809 -10.804 22.518 1.00 80.25 129 ARG A O 1
ATOM 970 N N . PHE A 1 130 ? -10.465 -9.206 24.071 1.00 79.00 130 PHE A N 1
ATOM 971 C CA . PHE A 1 130 ? -9.639 -8.347 23.223 1.00 79.00 130 PHE A CA 1
ATOM 972 C C . PHE A 1 130 ? -8.443 -9.124 22.664 1.00 79.00 130 PHE A C 1
ATOM 974 O O . PHE A 1 130 ? -8.296 -9.198 21.456 1.00 79.00 130 PHE A O 1
ATOM 981 N N . GLN A 1 131 ? -7.670 -9.801 23.518 1.00 76.81 131 GLN A N 1
ATOM 982 C CA . GLN A 1 131 ? -6.526 -10.615 23.089 1.00 76.81 131 GLN A CA 1
ATOM 983 C C . GLN A 1 131 ? -6.912 -11.737 22.113 1.00 76.81 131 GLN A C 1
ATOM 985 O O . GLN A 1 131 ? -6.196 -11.993 21.155 1.00 76.81 131 GLN A O 1
ATOM 990 N N . ALA A 1 132 ? -8.047 -12.402 22.338 1.00 73.25 132 ALA A N 1
ATOM 991 C CA . ALA A 1 132 ? -8.514 -13.468 21.456 1.00 73.25 132 ALA A CA 1
ATOM 992 C C . ALA A 1 132 ? -8.938 -12.962 20.064 1.00 73.25 132 ALA A C 1
ATOM 994 O O . ALA A 1 132 ? -8.775 -13.694 19.092 1.00 73.25 132 ALA A O 1
ATOM 995 N N . GLU A 1 133 ? -9.485 -11.746 19.968 1.00 66.56 133 GLU A N 1
ATOM 996 C CA . GLU A 1 133 ? -9.949 -11.162 18.700 1.00 66.56 133 GLU A CA 1
ATOM 997 C C . GLU A 1 133 ? -8.862 -10.349 17.971 1.00 66.56 133 GLU A C 1
ATOM 999 O O . GLU A 1 133 ? -8.888 -10.287 16.745 1.00 66.56 133 GLU A O 1
ATOM 1004 N N . THR A 1 134 ? -7.895 -9.750 18.679 1.00 63.16 134 THR A N 1
ATOM 1005 C CA . THR A 1 134 ? -6.863 -8.889 18.066 1.00 63.16 134 THR A CA 1
ATOM 1006 C C . THR A 1 134 ? -5.483 -9.533 17.915 1.00 63.16 134 THR A C 1
ATOM 1008 O O . THR A 1 134 ? -4.673 -8.981 17.173 1.00 63.16 134 THR A O 1
ATOM 1011 N N . GLY A 1 135 ? -5.220 -10.671 18.574 1.00 47.72 135 GLY A N 1
ATOM 1012 C CA . GLY A 1 135 ? -3.905 -11.332 18.586 1.00 47.72 135 GLY A CA 1
ATOM 1013 C C . GLY A 1 135 ? -2.941 -10.736 19.603 1.00 47.72 135 GLY A C 1
ATOM 1014 O O . GLY A 1 135 ? -2.533 -9.569 19.419 1.00 47.72 135 GLY A O 1
#

pLDDT: mean 83.24, std 15.92, range [36.19, 97.38]

Foldseek 3Di:
DEAAPLCQVVCCVVPVVDPYDPFFQWDCPPVDIDGHDDLSVLVVVLVVCCVPPNLVRSVVSCVVVVHDSDDDRNHGDPDPPLDPRPPCPDDPDLVNVLVVVCVVVVVDDDDLVNSCVVSVHDSVVVVVVCVVVPD

Organi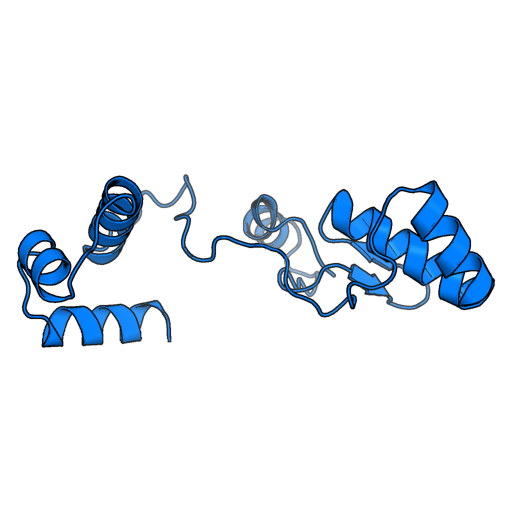sm: Mycolicibacterium smegmatis (NCBI:txid1772)

Secondary structure (DSSP, 8-state):
----GGGHHHHHHH-TTS---TT-SEEE-SS-EEESSHHHHHHHHHHHHHHHHHHHHHHHHHHHTT--S---TTSPP---TT---TT--S---HHHHHHHHHHHHTTS---HHHHHHHTTS-HHHHHHHHHHHH-

Radius of gyration: 20.24 Å; chains: 1; bounding box: 42×37×50 Å

InterPro domai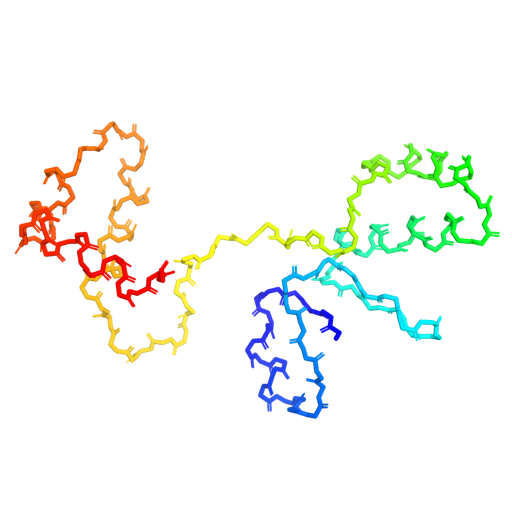ns:
  IPR009057 Homedomain-like superfamily [SSF46689] (94-135)
  IPR018060 AraC-like, DNA binding HTH domain [PF00165] (102-135)
  IPR018060 AraC-like, DNA binding HTH domain [PS01124] (96-135)
  IPR029062 Class I glutamine amidotransferase-like [G3DSA:3.40.50.880] (1-83)
  IPR029062 Class I glutamine amidotransferase-like [SSF52317] (3-71)
  IPR052158 Isonitrile Hydratase and Quaternary Amine Regulator [PTHR43130] (1-134)